Protein AF-A0A3Q9BPB9-F1 (afdb_monomer_lite)

InterPro domains:
  IPR010583 MltA-interacting MipA [PF06629] (14-67)

Sequence (67 aa):
MCVLAIRAILARLASLAVSLEWNHAFSQNWALLANLEIKQLLANLGGSPLSKNKTNLTLTAGINYNF

pLDDT: mean 77.43, std 14.48, range [47.59, 93.69]

Organism: NCBI:txid401471

Radius of gyration: 16.73 Å; chains: 1; bounding box: 32×16×49 Å

Secondary structure (DSSP, 8-state):
-EEEEEEEEEETTTEEEEEEEEEEE-SSSEEEEEEEEEEEE---SSS-TT---EEEEEEEEEEEE--

Structure (mmCIF, N/CA/C/O backbone):
data_AF-A0A3Q9BPB9-F1
#
_entry.id   AF-A0A3Q9BPB9-F1
#
loop_
_atom_site.group_PDB
_atom_site.id
_atom_site.type_symbol
_atom_site.label_atom_id
_atom_site.label_alt_id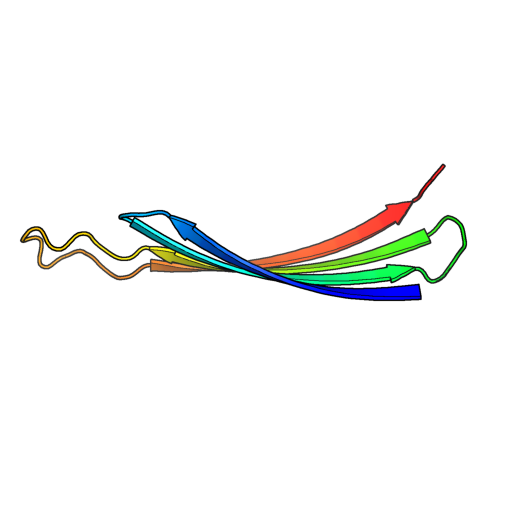
_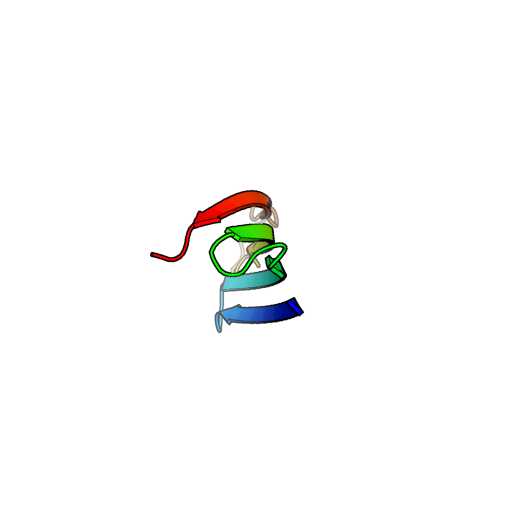atom_site.label_comp_id
_atom_site.label_asym_id
_atom_site.label_entity_id
_atom_site.label_seq_id
_atom_site.pdbx_PDB_ins_code
_atom_site.Cartn_x
_atom_site.Cartn_y
_atom_site.Cartn_z
_atom_site.occupancy
_atom_site.B_iso_or_equiv
_atom_site.auth_seq_id
_atom_site.auth_comp_id
_atom_site.auth_asym_id
_atom_site.auth_atom_id
_atom_site.pdbx_PDB_model_num
ATOM 1 N N . MET A 1 1 ? 0.615 6.369 -17.020 1.00 61.81 1 MET A N 1
ATOM 2 C CA . MET A 1 1 ? -0.842 6.504 -16.750 1.00 61.81 1 MET A CA 1
ATOM 3 C C . MET A 1 1 ? -1.026 6.550 -15.240 1.00 61.81 1 MET A C 1
ATOM 5 O O . MET A 1 1 ? -0.374 5.769 -14.557 1.00 61.81 1 MET A O 1
ATOM 9 N N . CYS A 1 2 ? -1.814 7.490 -14.717 1.00 69.62 2 CYS A N 1
ATOM 10 C CA . CYS A 1 2 ? -2.027 7.666 -13.277 1.00 69.62 2 CYS A CA 1
ATOM 11 C C . CYS A 1 2 ? -3.440 7.199 -12.924 1.00 69.62 2 CYS A C 1
ATOM 13 O O . CYS A 1 2 ? -4.392 7.653 -13.555 1.00 69.62 2 CYS A O 1
ATOM 15 N N . VAL A 1 3 ? -3.578 6.311 -11.943 1.00 77.38 3 VAL A N 1
ATOM 16 C CA . VAL A 1 3 ? -4.875 5.805 -11.479 1.00 77.38 3 VAL A CA 1
ATOM 17 C C . VAL A 1 3 ? -5.003 6.093 -9.990 1.00 77.38 3 VAL A C 1
ATOM 19 O O . VAL A 1 3 ? -4.117 5.754 -9.208 1.00 77.38 3 VAL A O 1
ATOM 22 N N . LEU A 1 4 ? -6.108 6.736 -9.614 1.00 81.00 4 LEU A N 1
ATOM 23 C CA . LEU A 1 4 ? -6.500 6.953 -8.227 1.00 81.00 4 LEU A CA 1
ATOM 24 C C . LEU A 1 4 ? -7.780 6.163 -7.968 1.00 81.00 4 LEU A C 1
ATOM 26 O O . LEU A 1 4 ? -8.779 6.366 -8.658 1.00 81.00 4 LEU A O 1
ATOM 30 N N . ALA A 1 5 ? -7.749 5.268 -6.987 1.00 77.88 5 ALA A N 1
ATOM 31 C CA . ALA A 1 5 ? -8.895 4.461 -6.600 1.00 77.88 5 ALA A CA 1
ATOM 32 C C . ALA A 1 5 ? -9.206 4.661 -5.116 1.00 77.88 5 ALA A C 1
ATOM 34 O O . ALA A 1 5 ? -8.324 4.570 -4.265 1.00 77.88 5 ALA A O 1
ATOM 35 N N . ILE A 1 6 ? -10.478 4.906 -4.806 1.00 79.31 6 ILE A N 1
ATOM 36 C CA . ILE A 1 6 ? -10.988 4.947 -3.432 1.00 79.31 6 ILE A CA 1
ATOM 37 C C . ILE A 1 6 ? -11.866 3.719 -3.233 1.00 79.31 6 ILE A C 1
ATOM 39 O O . ILE A 1 6 ? -12.776 3.469 -4.025 1.00 79.31 6 ILE A O 1
ATOM 43 N N . ARG A 1 7 ? -11.605 2.951 -2.174 1.00 76.00 7 ARG A N 1
ATOM 44 C CA . ARG A 1 7 ? -12.414 1.790 -1.794 1.00 76.00 7 ARG A CA 1
ATOM 45 C C . ARG A 1 7 ? -12.851 1.933 -0.341 1.00 76.00 7 ARG A C 1
ATOM 47 O O . ARG A 1 7 ? -12.030 2.130 0.546 1.00 76.00 7 ARG A O 1
ATOM 54 N N . ALA A 1 8 ? -14.150 1.808 -0.096 1.00 70.69 8 ALA A N 1
ATOM 55 C CA . ALA A 1 8 ? -14.709 1.728 1.248 1.00 70.69 8 ALA A CA 1
ATOM 56 C C . ALA A 1 8 ? -15.296 0.329 1.454 1.00 70.69 8 ALA A C 1
ATOM 58 O O . ALA A 1 8 ? -16.076 -0.148 0.630 1.00 70.69 8 ALA A O 1
ATOM 59 N N . ILE A 1 9 ? -14.910 -0.333 2.543 1.00 70.88 9 ILE A N 1
ATOM 60 C CA . ILE A 1 9 ? -15.418 -1.645 2.935 1.00 70.88 9 ILE A CA 1
ATOM 61 C C . ILE A 1 9 ? -16.091 -1.491 4.296 1.00 70.88 9 ILE A C 1
ATOM 63 O O . ILE A 1 9 ? -15.449 -1.179 5.300 1.00 70.88 9 ILE A O 1
ATOM 67 N N . LEU A 1 10 ? -17.400 -1.731 4.317 1.00 61.69 10 LEU A N 1
ATOM 68 C CA . LEU A 1 10 ? -18.190 -1.818 5.537 1.00 61.69 10 LEU A CA 1
ATOM 69 C C . LEU A 1 10 ? -18.424 -3.298 5.854 1.00 61.69 10 LEU A C 1
ATOM 71 O O . LEU A 1 10 ? -19.199 -3.972 5.172 1.00 61.69 10 LEU A O 1
ATOM 75 N N . ALA A 1 11 ? -17.749 -3.819 6.878 1.00 60.31 11 ALA A N 1
ATOM 76 C CA . ALA A 1 11 ? -18.018 -5.165 7.369 1.00 60.31 11 ALA A CA 1
ATOM 77 C C . ALA A 1 11 ? -19.257 -5.107 8.270 1.00 60.31 11 ALA A C 1
ATOM 79 O O . ALA A 1 11 ? -19.263 -4.358 9.246 1.00 60.31 11 ALA A O 1
ATOM 80 N N . ARG A 1 12 ? -20.297 -5.887 7.935 1.00 53.75 12 ARG A N 1
ATOM 81 C CA . ARG A 1 12 ? -21.686 -5.757 8.425 1.00 53.75 12 ARG A CA 1
ATOM 82 C C . ARG A 1 12 ? -21.902 -5.505 9.929 1.00 53.75 12 ARG A C 1
ATOM 84 O O . ARG A 1 12 ? -22.991 -5.049 10.243 1.00 53.75 12 ARG A O 1
ATOM 91 N N . LEU A 1 13 ? -20.960 -5.757 10.846 1.00 55.00 13 LEU A N 1
ATOM 92 C CA . LEU A 1 13 ? -21.187 -5.597 12.295 1.00 55.00 13 LEU A CA 1
ATOM 93 C C . LEU A 1 13 ? -19.961 -5.197 13.163 1.00 55.00 13 LEU A C 1
ATOM 95 O O . LEU A 1 13 ? -20.060 -5.310 14.381 1.00 55.00 13 LEU A O 1
ATOM 99 N N . ALA A 1 14 ? -18.805 -4.762 12.630 1.00 62.03 14 ALA A N 1
ATOM 100 C CA . ALA A 1 14 ? -17.631 -4.557 13.518 1.00 62.03 14 ALA A CA 1
ATOM 101 C C . ALA A 1 14 ? -16.551 -3.552 13.083 1.00 62.03 14 ALA A C 1
ATOM 103 O O . ALA A 1 14 ? -15.755 -3.108 13.915 1.00 62.03 14 ALA A O 1
ATOM 104 N N . SER A 1 15 ? -16.459 -3.191 11.803 1.00 66.62 15 SER A N 1
ATOM 105 C CA . SER A 1 15 ? -15.409 -2.275 11.358 1.00 66.62 15 SER A CA 1
ATOM 106 C C . SER A 1 15 ? -15.747 -1.573 10.050 1.00 66.62 15 SER A C 1
ATOM 108 O O . SER A 1 15 ? -16.389 -2.128 9.155 1.00 66.62 15 SER A O 1
ATOM 110 N N . LEU A 1 16 ? -15.277 -0.334 9.959 1.00 78.12 16 LEU A N 1
ATOM 111 C CA . LEU A 1 16 ? -15.234 0.457 8.744 1.00 78.12 16 LEU A CA 1
ATOM 112 C C . LEU A 1 16 ? -13.778 0.543 8.292 1.00 78.12 16 LEU A C 1
ATOM 114 O O . LEU A 1 16 ? -12.905 0.909 9.078 1.00 78.12 16 LEU A O 1
ATOM 118 N N . ALA A 1 17 ? -13.515 0.216 7.032 1.00 79.69 17 ALA A N 1
ATOM 119 C CA . ALA A 1 17 ? -12.214 0.408 6.413 1.00 79.69 17 ALA A CA 1
ATOM 120 C C . ALA A 1 17 ? -12.362 1.293 5.174 1.00 79.69 17 ALA A C 1
ATOM 122 O O . ALA A 1 17 ? -13.230 1.054 4.335 1.00 79.69 17 ALA A O 1
ATOM 123 N N . VAL A 1 18 ? -11.514 2.308 5.054 1.00 83.56 18 VAL A N 1
ATOM 124 C CA . VAL A 1 18 ? -11.400 3.158 3.867 1.00 83.56 18 VAL A CA 1
ATOM 125 C C . VAL A 1 18 ? -9.963 3.086 3.386 1.00 83.56 18 VAL A C 1
ATOM 127 O O . VAL A 1 18 ? -9.047 3.306 4.173 1.00 83.56 18 VAL A O 1
ATOM 130 N N . SER A 1 19 ? -9.763 2.796 2.106 1.00 83.94 19 SER A N 1
ATOM 131 C CA . SER A 1 19 ? -8.452 2.834 1.473 1.00 83.94 19 SER A CA 1
ATOM 132 C C . SER A 1 19 ? -8.436 3.759 0.261 1.00 83.94 19 SER A C 1
ATOM 134 O O . SER A 1 19 ? -9.387 3.831 -0.523 1.00 83.94 19 SER A O 1
ATOM 136 N N . LEU A 1 20 ? -7.332 4.486 0.132 1.00 88.94 20 LEU A N 1
ATOM 137 C CA . LEU A 1 20 ? -6.973 5.302 -1.014 1.00 88.94 20 LEU A CA 1
ATOM 138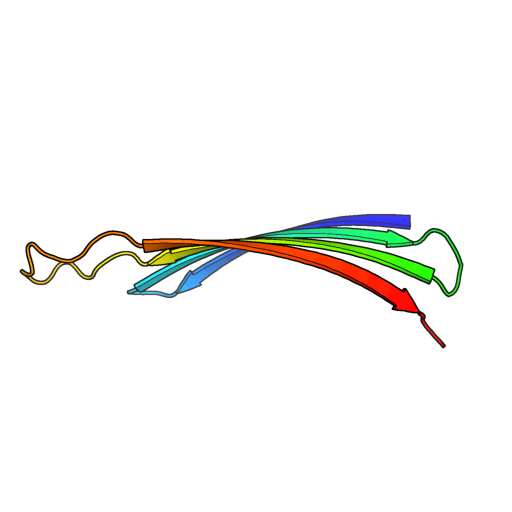 C C . LEU A 1 20 ? -5.727 4.686 -1.642 1.00 88.94 20 LEU A C 1
ATOM 140 O O . LEU A 1 20 ? -4.692 4.584 -0.989 1.00 88.94 20 LEU A O 1
ATOM 144 N N . GLU A 1 21 ? -5.826 4.298 -2.904 1.00 90.81 21 GLU A N 1
ATOM 145 C CA . GLU A 1 21 ? -4.720 3.744 -3.673 1.00 90.81 21 GLU A CA 1
ATOM 146 C C . GLU A 1 21 ? -4.362 4.688 -4.815 1.00 90.81 21 GLU A C 1
ATOM 148 O O . GLU A 1 21 ? -5.211 5.062 -5.628 1.00 90.81 21 GLU A O 1
ATOM 153 N N . TRP A 1 22 ? -3.090 5.062 -4.873 1.00 89.81 22 TRP A N 1
ATOM 154 C CA . TRP A 1 22 ? -2.492 5.827 -5.950 1.00 89.81 22 TRP A CA 1
ATOM 155 C C . TRP A 1 22 ? -1.464 4.964 -6.672 1.00 89.81 22 TRP A C 1
ATOM 157 O O . TRP A 1 22 ? -0.530 4.447 -6.061 1.00 89.81 22 TRP A O 1
ATOM 167 N N . ASN A 1 23 ? -1.635 4.828 -7.982 1.00 90.75 23 ASN A N 1
ATOM 168 C CA . ASN A 1 23 ? -0.720 4.107 -8.849 1.00 90.75 23 ASN A CA 1
ATOM 169 C C . ASN A 1 23 ? -0.257 5.023 -9.986 1.00 90.75 23 ASN A C 1
ATOM 171 O O . ASN A 1 23 ? -1.077 5.568 -10.733 1.00 90.75 23 ASN A O 1
ATOM 175 N N . HIS A 1 24 ? 1.057 5.182 -10.129 1.00 90.81 24 HIS A N 1
ATOM 176 C CA . HIS A 1 24 ? 1.669 5.989 -11.173 1.00 90.81 24 HIS A CA 1
ATOM 177 C C . HIS A 1 24 ? 2.690 5.188 -11.980 1.00 90.81 24 HIS A C 1
ATOM 179 O O . HIS A 1 24 ? 3.828 4.989 -11.555 1.00 90.81 24 HIS A O 1
ATOM 185 N N . ALA A 1 25 ? 2.297 4.783 -13.188 1.00 90.88 25 ALA A N 1
ATOM 186 C CA . ALA A 1 25 ? 3.220 4.212 -14.161 1.00 90.88 25 ALA A CA 1
ATOM 187 C C . ALA A 1 25 ? 4.057 5.324 -14.812 1.00 90.88 25 ALA A C 1
ATOM 189 O O . ALA A 1 25 ? 3.498 6.163 -15.533 1.00 90.88 25 ALA A O 1
ATOM 190 N N . PHE A 1 26 ? 5.371 5.299 -14.567 1.00 88.94 26 PHE A N 1
ATOM 191 C CA . PHE A 1 26 ? 6.355 6.246 -15.115 1.00 88.94 26 PHE A CA 1
ATOM 192 C C . PHE A 1 26 ? 7.232 5.635 -16.221 1.00 88.94 26 PHE A C 1
ATOM 194 O O . PHE A 1 26 ? 7.957 6.353 -16.902 1.00 88.94 26 PHE A O 1
ATOM 201 N N . SER A 1 27 ? 7.150 4.318 -16.425 1.00 90.25 27 SER A N 1
ATOM 202 C CA . SER A 1 27 ? 7.742 3.602 -17.560 1.00 90.25 27 SER A CA 1
ATOM 203 C C . SER A 1 27 ? 6.815 2.460 -18.000 1.00 90.25 27 SER A C 1
ATOM 205 O O . SER A 1 27 ? 5.819 2.182 -17.334 1.00 90.25 27 SER A O 1
ATOM 207 N N . GLN A 1 28 ? 7.135 1.788 -19.110 1.00 88.44 28 GLN A N 1
ATOM 208 C CA . GLN A 1 28 ? 6.399 0.603 -19.578 1.00 88.44 28 GLN A CA 1
ATOM 209 C C . GLN A 1 28 ? 6.461 -0.546 -18.562 1.00 88.44 28 GLN A C 1
ATOM 211 O O . GLN A 1 28 ? 5.485 -1.270 -18.390 1.00 88.44 28 GLN A O 1
ATOM 216 N N . ASN A 1 29 ? 7.579 -0.657 -17.842 1.00 93.69 29 ASN A N 1
ATOM 217 C CA . ASN A 1 29 ? 7.807 -1.717 -16.863 1.00 93.69 29 ASN A CA 1
ATOM 218 C C . ASN A 1 29 ? 7.740 -1.233 -15.414 1.00 93.69 29 ASN A C 1
ATOM 220 O O . ASN A 1 29 ? 7.741 -2.063 -14.519 1.00 93.69 29 ASN A O 1
ATOM 224 N N . TRP A 1 30 ? 7.698 0.077 -15.152 1.00 92.25 30 TRP A N 1
ATOM 225 C CA . TRP A 1 30 ? 7.827 0.603 -13.790 1.00 92.25 30 TRP A CA 1
ATOM 226 C C . TRP A 1 30 ? 6.623 1.427 -13.349 1.00 92.25 30 TRP A C 1
ATOM 228 O O . TRP A 1 30 ? 6.168 2.328 -14.064 1.00 92.25 30 TRP A O 1
ATOM 238 N N . ALA A 1 31 ? 6.168 1.167 -12.124 1.00 93.00 31 ALA A N 1
ATOM 239 C CA . ALA A 1 31 ? 5.118 1.934 -11.473 1.00 93.00 31 ALA A CA 1
ATOM 240 C C . ALA A 1 31 ? 5.430 2.220 -10.000 1.00 93.00 31 ALA A C 1
ATOM 242 O O . ALA A 1 31 ? 6.027 1.402 -9.304 1.00 93.00 31 ALA A O 1
ATOM 243 N N . LEU A 1 32 ? 4.995 3.384 -9.523 1.00 92.62 32 LEU A N 1
ATOM 244 C CA . LEU A 1 32 ? 4.943 3.724 -8.105 1.00 92.62 32 LEU A CA 1
ATOM 245 C C . LEU A 1 32 ? 3.556 3.403 -7.560 1.00 92.62 32 LEU A C 1
ATOM 247 O O . LEU A 1 32 ? 2.550 3.731 -8.184 1.00 92.62 32 LEU A O 1
ATOM 251 N N . LEU A 1 33 ? 3.516 2.800 -6.380 1.00 92.19 33 LEU A N 1
ATOM 252 C CA . LEU A 1 33 ? 2.302 2.476 -5.648 1.00 92.19 33 LEU A CA 1
ATOM 253 C C . LEU A 1 33 ? 2.347 3.187 -4.301 1.00 92.19 33 LEU A C 1
ATOM 255 O O . LEU A 1 33 ? 3.326 3.066 -3.567 1.00 92.19 33 LEU A O 1
ATOM 259 N N . ALA A 1 34 ? 1.280 3.891 -3.954 1.00 91.88 34 ALA A N 1
ATOM 260 C CA . ALA A 1 34 ? 1.040 4.362 -2.601 1.00 91.88 34 ALA A CA 1
ATOM 261 C C . ALA A 1 34 ? -0.368 3.956 -2.174 1.00 91.88 34 ALA A C 1
ATOM 263 O O . ALA A 1 34 ? -1.326 4.099 -2.930 1.00 91.88 34 ALA A O 1
ATOM 264 N N . ASN A 1 35 ? -0.500 3.452 -0.956 1.00 9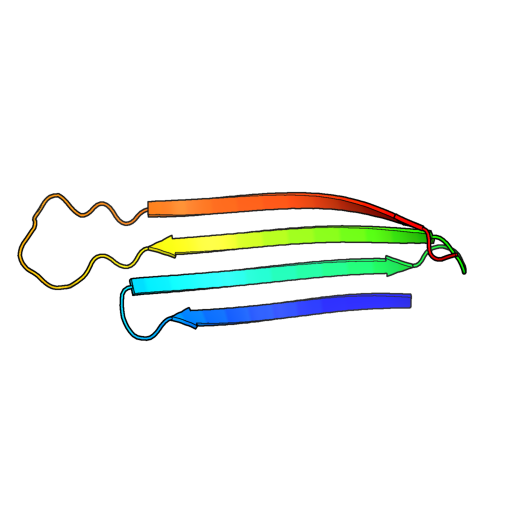0.44 35 ASN A N 1
ATOM 265 C CA . ASN A 1 35 ? -1.770 3.076 -0.367 1.00 90.44 35 ASN A CA 1
ATOM 266 C C . ASN A 1 35 ? -1.879 3.688 1.028 1.00 90.44 35 ASN A C 1
ATOM 268 O O . ASN A 1 35 ? -0.979 3.532 1.853 1.00 90.44 35 ASN A O 1
ATOM 272 N N . LEU A 1 36 ? -2.981 4.384 1.278 1.00 89.25 36 LEU A N 1
ATOM 273 C CA . LEU A 1 36 ? -3.365 4.869 2.591 1.00 89.25 36 LEU A CA 1
ATOM 274 C C . LEU A 1 36 ? -4.625 4.126 3.018 1.00 89.25 36 LEU A C 1
ATOM 276 O O . LEU A 1 36 ? -5.666 4.264 2.382 1.00 89.25 36 LEU A O 1
ATOM 280 N N . GLU A 1 37 ? -4.547 3.380 4.111 1.00 88.06 37 GLU A N 1
ATOM 281 C CA . GLU A 1 37 ? -5.666 2.641 4.677 1.00 88.06 37 GLU A CA 1
ATOM 282 C C . GLU A 1 37 ? -5.996 3.154 6.081 1.00 88.06 37 GLU A C 1
ATOM 284 O O . GLU A 1 37 ? -5.129 3.284 6.945 1.00 88.06 37 GLU A O 1
ATOM 289 N N . ILE A 1 38 ? -7.275 3.429 6.314 1.00 85.62 38 ILE A N 1
ATOM 290 C CA . ILE A 1 38 ? -7.837 3.839 7.596 1.00 85.62 38 ILE A CA 1
ATOM 291 C C . ILE A 1 38 ? -8.853 2.779 8.010 1.00 85.62 38 ILE A C 1
ATOM 293 O O . ILE A 1 38 ? -9.866 2.583 7.342 1.00 85.62 38 ILE A O 1
ATOM 297 N N . LYS A 1 39 ? -8.596 2.103 9.129 1.00 84.94 39 LYS A N 1
ATOM 298 C CA . LYS A 1 39 ? -9.483 1.092 9.715 1.00 84.94 39 LYS A CA 1
ATOM 299 C C . LYS A 1 39 ? -9.994 1.574 11.064 1.00 84.94 39 LYS A C 1
ATOM 301 O O . LYS A 1 39 ? -9.210 1.732 11.998 1.00 84.94 39 LYS A O 1
ATOM 306 N N . GLN A 1 40 ? -11.302 1.755 11.184 1.00 78.25 40 GLN A N 1
ATOM 307 C CA . GLN A 1 40 ? -11.987 2.041 12.436 1.00 78.25 40 GLN A CA 1
ATOM 308 C C . GLN A 1 40 ? -12.730 0.789 12.902 1.00 78.25 40 GLN A C 1
ATOM 310 O O . GLN A 1 40 ? -13.629 0.292 12.225 1.00 78.25 40 GLN A O 1
ATOM 315 N N . LEU A 1 41 ? -12.357 0.272 14.070 1.00 75.00 41 LEU A N 1
ATOM 316 C CA . LEU A 1 41 ? -13.154 -0.734 14.769 1.00 75.00 41 LEU A CA 1
ATOM 317 C C . LEU A 1 41 ? -14.311 -0.024 15.470 1.00 75.00 41 LEU A C 1
ATOM 319 O O . LEU A 1 41 ? -14.077 0.783 16.372 1.00 75.00 41 LEU A O 1
ATOM 323 N N . LEU A 1 42 ? -15.538 -0.315 15.034 1.00 69.12 42 LEU A N 1
ATOM 324 C CA . LEU A 1 42 ? -16.743 0.137 15.715 1.00 69.12 42 LEU A CA 1
ATOM 325 C C . LEU A 1 42 ? -17.047 -0.892 16.794 1.00 69.12 42 LEU A C 1
ATOM 327 O O . LEU A 1 42 ? -17.373 -2.042 16.501 1.00 69.12 42 LEU A O 1
ATOM 331 N N . ALA A 1 43 ? -16.873 -0.495 18.047 1.00 60.53 43 ALA A N 1
ATOM 332 C CA . ALA A 1 43 ? -17.198 -1.364 19.154 1.00 60.53 43 ALA A CA 1
ATOM 333 C C . ALA A 1 43 ? -18.687 -1.726 19.137 1.00 60.53 43 ALA A C 1
ATOM 335 O O . ALA A 1 43 ? -19.552 -0.857 19.021 1.00 60.53 43 ALA A O 1
ATOM 336 N N . ASN A 1 44 ? -18.973 -3.022 19.256 1.00 56.22 44 ASN A N 1
ATOM 337 C CA . ASN A 1 44 ? -20.335 -3.524 19.340 1.00 56.22 44 ASN A CA 1
ATOM 338 C C . ASN A 1 44 ? -21.087 -2.878 20.513 1.00 56.22 44 ASN A C 1
ATOM 340 O O . ASN A 1 44 ? -20.570 -2.779 21.628 1.00 56.22 44 ASN A O 1
ATOM 344 N N . LEU A 1 45 ? -22.331 -2.488 20.233 1.00 52.25 45 LEU A N 1
ATO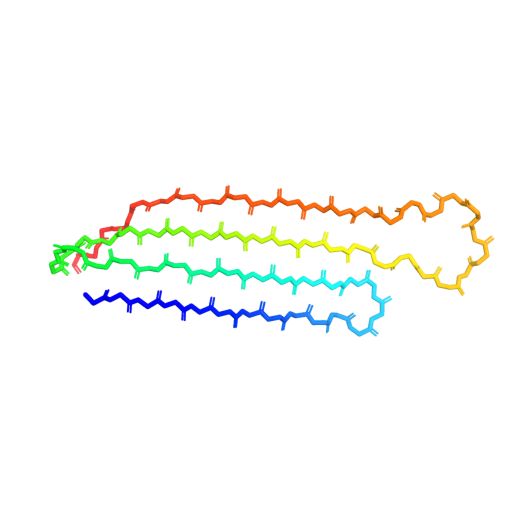M 345 C CA . LEU A 1 45 ? -23.343 -1.940 21.139 1.00 52.25 45 LEU A CA 1
ATOM 346 C C . LEU A 1 45 ? -23.800 -2.997 22.165 1.00 52.25 45 LEU A C 1
ATOM 348 O O . LEU A 1 45 ? -24.945 -3.436 22.164 1.00 52.25 45 LEU A O 1
ATOM 352 N N . GLY A 1 46 ? -22.883 -3.445 23.020 1.00 50.75 46 GLY A N 1
ATOM 353 C CA . GLY A 1 46 ? -23.101 -4.511 23.995 1.00 50.75 46 GLY A CA 1
ATOM 354 C C . GLY A 1 46 ? -22.370 -4.246 25.307 1.00 50.75 46 GLY A C 1
ATOM 355 O O . GLY A 1 46 ? -21.462 -4.981 25.674 1.00 50.75 46 GLY A O 1
ATOM 356 N N . GLY A 1 47 ? -22.737 -3.163 25.996 1.00 51.75 47 GLY A N 1
ATOM 357 C CA . GLY A 1 47 ? -22.589 -3.031 27.453 1.00 51.75 47 GLY A CA 1
ATOM 358 C C . GLY A 1 47 ? -21.188 -2.894 28.062 1.00 51.75 47 GLY A C 1
ATOM 359 O O . GLY A 1 47 ? -21.101 -2.828 29.284 1.00 51.75 47 GLY A O 1
ATOM 360 N N . SER A 1 48 ? -20.099 -2.822 27.288 1.00 47.59 48 SER A N 1
ATOM 361 C CA . SER A 1 48 ? -18.755 -2.658 27.867 1.00 47.59 48 SER A CA 1
ATOM 362 C C . SER A 1 48 ? -18.278 -1.195 27.817 1.00 47.59 48 SER A C 1
ATOM 364 O O . SER A 1 48 ? -17.975 -0.695 26.727 1.00 47.59 48 SER A O 1
ATOM 366 N N . PRO A 1 49 ? -18.144 -0.498 28.967 1.00 50.31 49 PRO A N 1
ATOM 367 C CA . PRO A 1 49 ? -17.696 0.901 29.037 1.00 50.31 49 PRO A CA 1
ATOM 368 C C . PRO A 1 49 ? -16.217 1.104 28.648 1.00 50.31 49 PRO A C 1
ATOM 370 O O . PRO A 1 49 ? -15.709 2.221 28.687 1.00 50.31 49 PRO A O 1
ATOM 373 N N . LEU A 1 50 ? -15.513 0.032 28.264 1.00 50.66 50 LEU A N 1
ATOM 374 C CA . LEU A 1 50 ? -14.082 0.023 27.945 1.00 50.66 50 LEU A CA 1
ATOM 375 C C . LEU A 1 50 ? -13.772 -0.109 26.451 1.00 50.66 50 LEU A C 1
ATOM 377 O O . LEU A 1 50 ? -12.602 -0.190 26.070 1.00 50.66 50 LEU A O 1
ATOM 381 N N . SER A 1 51 ? -14.784 -0.137 25.586 1.00 54.50 51 SER A N 1
ATOM 382 C CA . SER A 1 51 ? -14.551 -0.327 24.158 1.00 54.50 51 SER A CA 1
ATOM 383 C C . SER A 1 51 ? -14.072 0.971 23.488 1.00 54.50 51 SER A C 1
ATOM 385 O O . SER A 1 51 ? -14.821 1.757 22.915 1.00 54.50 51 SER A O 1
ATOM 387 N N 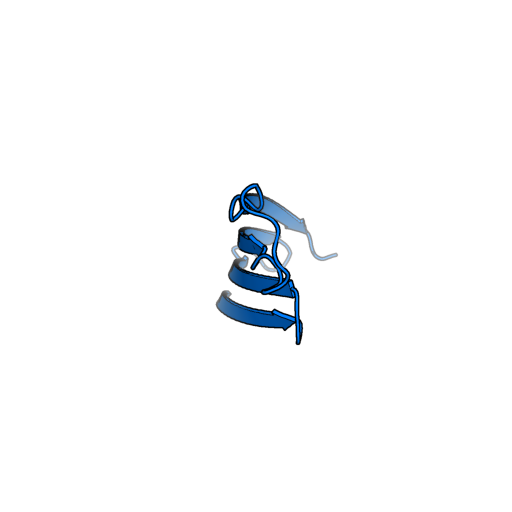. LYS A 1 52 ? -12.769 1.244 23.603 1.00 55.97 52 LYS A N 1
ATOM 388 C CA . LYS A 1 52 ? -12.126 2.341 22.875 1.00 55.97 52 LYS A CA 1
ATOM 389 C C . LYS A 1 52 ? -12.239 2.070 21.376 1.00 55.97 52 LYS A C 1
ATOM 391 O O . LYS A 1 52 ? -11.682 1.089 20.886 1.00 55.97 52 LYS A O 1
ATOM 396 N N . ASN A 1 53 ? -12.908 2.969 20.654 1.00 62.22 53 ASN A N 1
ATOM 397 C CA . ASN A 1 53 ? -12.813 3.047 19.199 1.00 62.22 53 ASN A CA 1
ATOM 398 C C . ASN A 1 53 ? -11.328 3.078 18.817 1.00 62.22 53 ASN A C 1
ATOM 400 O O . ASN A 1 53 ? -10.608 4.010 19.181 1.00 62.22 53 ASN A O 1
ATOM 404 N N . LYS A 1 54 ? -10.855 2.033 18.132 1.00 70.19 54 LYS A N 1
ATOM 405 C CA . LYS A 1 54 ? -9.466 1.945 17.680 1.00 70.19 54 LYS A CA 1
ATOM 406 C C . LYS A 1 54 ? -9.416 2.310 16.206 1.00 70.19 54 LYS A C 1
ATOM 408 O O . LYS A 1 54 ? -9.956 1.584 15.371 1.00 70.19 54 LYS A O 1
ATOM 413 N N . THR A 1 55 ? -8.755 3.423 15.914 1.00 79.44 55 THR A N 1
ATOM 414 C CA . THR A 1 55 ? -8.425 3.836 14.550 1.00 79.44 55 THR A CA 1
ATOM 415 C C . THR A 1 55 ? -6.996 3.408 14.258 1.00 79.44 55 THR A C 1
ATOM 417 O O . THR A 1 55 ? -6.074 3.814 14.962 1.00 79.44 55 THR A O 1
ATOM 420 N N . ASN A 1 56 ? -6.810 2.576 13.239 1.00 81.69 56 ASN A N 1
ATOM 421 C CA . ASN A 1 56 ? -5.496 2.234 12.713 1.00 81.69 56 ASN A CA 1
ATOM 422 C C . ASN A 1 56 ? -5.319 2.929 11.365 1.00 81.69 56 ASN A C 1
ATOM 424 O O . ASN A 1 56 ? -6.202 2.844 10.511 1.00 81.69 56 ASN A O 1
ATOM 428 N N . LEU A 1 57 ? -4.182 3.599 11.199 1.00 85.00 57 LEU A N 1
ATOM 429 C CA . LEU A 1 57 ? -3.766 4.206 9.944 1.00 85.00 57 LEU A CA 1
ATOM 430 C C . LEU A 1 57 ? -2.541 3.453 9.433 1.00 85.00 57 LEU A C 1
ATOM 432 O O . LEU A 1 57 ? -1.569 3.266 10.165 1.00 85.00 57 LEU A O 1
ATOM 436 N N . THR A 1 58 ? -2.599 3.010 8.185 1.00 89.38 58 THR A N 1
ATOM 437 C CA . THR A 1 58 ? -1.519 2.290 7.518 1.00 89.38 58 THR A CA 1
ATOM 438 C C . THR A 1 58 ? -1.179 3.021 6.233 1.00 89.38 58 THR A C 1
ATOM 440 O O . THR A 1 58 ? -2.036 3.212 5.378 1.00 89.38 58 THR A O 1
ATOM 443 N N . LEU A 1 59 ? 0.079 3.439 6.109 1.00 90.06 59 LEU A N 1
ATOM 444 C CA . LEU A 1 59 ? 0.628 4.004 4.885 1.00 90.06 59 LEU A CA 1
ATOM 445 C C . LEU A 1 59 ? 1.614 2.996 4.300 1.00 90.06 59 LEU A C 1
ATOM 447 O O . LEU A 1 59 ? 2.559 2.592 4.973 1.00 90.06 59 LEU A O 1
ATOM 451 N N . THR A 1 60 ? 1.392 2.606 3.052 1.00 92.12 60 THR A N 1
ATOM 452 C CA . THR A 1 60 ? 2.274 1.717 2.294 1.00 92.12 60 THR A CA 1
ATOM 453 C C . THR A 1 60 ? 2.733 2.444 1.042 1.00 92.12 60 THR A C 1
ATOM 455 O O . THR A 1 60 ? 1.918 3.041 0.345 1.00 92.12 60 THR A O 1
ATOM 458 N N . ALA A 1 61 ? 4.025 2.385 0.739 1.00 92.81 61 ALA A N 1
ATOM 459 C CA . ALA A 1 61 ? 4.579 2.861 -0.521 1.00 92.81 61 ALA A CA 1
ATOM 460 C C . ALA A 1 61 ? 5.480 1.777 -1.113 1.00 92.81 61 ALA A C 1
ATOM 462 O O . ALA A 1 61 ? 6.164 1.066 -0.377 1.00 92.81 61 ALA A O 1
ATOM 463 N N . GLY A 1 62 ? 5.472 1.638 -2.433 1.00 92.88 62 GLY A N 1
ATOM 464 C CA . GLY A 1 62 ? 6.226 0.609 -3.129 1.00 92.88 62 GLY A CA 1
ATOM 465 C C . GLY A 1 62 ? 6.527 0.974 -4.573 1.00 92.88 62 GLY A C 1
ATOM 466 O O . GLY A 1 62 ? 5.907 1.859 -5.163 1.00 92.88 62 GLY A O 1
ATOM 467 N N . ILE A 1 63 ? 7.495 0.259 -5.135 1.00 93.06 63 ILE A N 1
ATOM 468 C CA . ILE A 1 63 ? 7.845 0.307 -6.551 1.00 93.06 63 ILE A CA 1
ATOM 469 C C . ILE A 1 63 ? 7.505 -1.065 -7.121 1.00 93.06 63 ILE A C 1
ATOM 471 O O . ILE A 1 63 ? 7.896 -2.080 -6.548 1.00 93.06 63 ILE A O 1
ATOM 475 N N . ASN A 1 64 ? 6.769 -1.095 -8.224 1.00 90.94 64 ASN A N 1
ATOM 476 C CA . ASN A 1 64 ? 6.435 -2.319 -8.932 1.00 90.94 64 ASN A CA 1
ATOM 477 C C . ASN A 1 64 ? 7.180 -2.381 -10.269 1.00 90.94 64 ASN A C 1
ATOM 479 O O . ASN A 1 64 ? 7.269 -1.369 -10.973 1.00 90.94 64 ASN A O 1
ATOM 483 N N . TYR A 1 65 ? 7.680 -3.571 -10.603 1.00 90.25 65 TYR A N 1
ATOM 484 C CA . TYR A 1 65 ? 8.278 -3.887 -11.894 1.00 90.25 65 TYR A CA 1
ATOM 485 C C . TYR A 1 65 ? 7.438 -4.956 -12.598 1.00 90.25 65 TYR A C 1
ATOM 487 O O . TYR A 1 65 ? 7.269 -6.057 -12.077 1.00 90.25 65 TYR A O 1
ATOM 495 N N . ASN A 1 66 ? 6.922 -4.632 -13.779 1.00 86.69 66 ASN A N 1
ATOM 496 C CA . ASN A 1 66 ? 6.209 -5.565 -14.643 1.00 86.69 66 ASN A CA 1
ATOM 497 C C . ASN A 1 66 ? 7.196 -6.151 -15.664 1.00 86.69 66 ASN A C 1
ATOM 499 O O . ASN A 1 66 ? 7.763 -5.400 -16.464 1.00 86.69 66 ASN A O 1
ATOM 503 N N . PHE A 1 67 ? 7.389 -7.472 -15.603 1.00 85.31 67 PHE A N 1
ATOM 504 C CA . PHE A 1 67 ? 8.173 -8.252 -16.567 1.00 85.31 67 PHE A CA 1
ATOM 505 C C . PHE A 1 67 ? 7.441 -8.404 -17.902 1.00 85.31 67 PHE A C 1
ATOM 507 O O . PHE A 1 67 ? 6.197 -8.553 -17.875 1.00 85.31 67 PHE A O 1
#

Foldseek 3Di:
DKDWDWDWDDDPFWKTKIKIWIWADPDPFKIKIKMWMWMWTDDGPPDDPPDPTDIDIDIDIDMGGHD